Protein AF-A0A8C0LFX4-F1 (afdb_monomer)

Organism: NCBI:txid286419

Mean predicted aligned error: 6.93 Å

Sequence (85 aa):
MSFLLPKLNSKKEIDHAIKSTAEKGLIPRFGRDEDPVCLQLDDILSKTSPDLSKMAAIYLVDVDQTPVLTSVIFHLLCFSSMCSI

Radius of gyration: 12.84 Å; Cα contacts (8 Å, |Δi|>4): 79; chains: 1; bounding box: 26×26×37 Å

Secondary structure (DSSP, 8-state):
----PPEE-SHHHHHHHHHHHTTS-EEEEE--TT-HHHHHHHHHHHHHHHHHTTT-EEEEE-TTT-HHHHHHHHHHHHHHHHHT-

pLDDT: mean 76.08, std 11.36, range [35.5, 87.31]

Nearest PDB structures (foldseek):
  3gix-assembly1_A  TM=8.524E-01  e=1.028E-07  Homo sapiens
  5zwm-assembly1_E  TM=8.559E-01  e=2.229E-04  Saccharomyces cerevisiae S288C
  1xwa-assembly1_A  TM=8.546E-01  e=9.722E-03  Drosophila melanogaster
  6z7o-assembly1_A-2  TM=8.650E-01  e=1.864E-02  Drosophila melanogaster
  5dbq-assembly2_B  TM=8.471E-01  e=4.345E-02  Anticarsia gemmatalis

Foldseek 3Di:
DPQQAAEDLDPVVVVVQCVVCVQAAEAEDEDAPPDPVSVVVRSVCSVCQVVSVRRYGYYYYYCVNCVPVVVVVVVVNVVSVVVVD

Structure (mmCIF, N/CA/C/O backbone):
data_AF-A0A8C0LFX4-F1
#
_entry.id   AF-A0A8C0LFX4-F1
#
loop_
_atom_site.group_PDB
_atom_site.id
_atom_site.type_symbol
_atom_site.label_atom_id
_atom_site.label_alt_id
_atom_site.label_comp_id
_atom_site.label_asym_id
_atom_site.label_entity_id
_atom_site.label_seq_id
_atom_site.pdbx_PDB_ins_code
_atom_site.Cartn_x
_atom_site.Cartn_y
_atom_site.Cartn_z
_atom_site.occupancy
_atom_site.B_iso_or_equiv
_atom_site.auth_seq_id
_atom_site.auth_comp_id
_atom_site.auth_asym_id
_atom_site.auth_atom_id
_atom_site.pdbx_PDB_model_num
ATOM 1 N N . MET A 1 1 ? -13.886 -10.036 -8.232 1.00 35.50 1 MET A N 1
ATOM 2 C CA . MET A 1 1 ? -13.469 -8.710 -7.738 1.00 35.50 1 MET A CA 1
ATOM 3 C C . MET A 1 1 ? -11.973 -8.584 -7.927 1.00 35.50 1 MET A C 1
ATOM 5 O O . MET A 1 1 ? -11.243 -9.348 -7.313 1.00 35.50 1 MET A O 1
ATOM 9 N N . SER A 1 2 ? -11.527 -7.670 -8.782 1.00 38.28 2 SER A N 1
ATOM 10 C CA . SER A 1 2 ? -10.142 -7.202 -8.793 1.00 38.28 2 SER A CA 1
ATOM 11 C C . SER A 1 2 ? -9.921 -6.399 -7.510 1.00 38.28 2 SER A C 1
ATOM 13 O O . SER A 1 2 ? -10.470 -5.310 -7.355 1.00 38.28 2 SER A O 1
ATOM 15 N N . PHE A 1 3 ? -9.203 -6.981 -6.549 1.00 49.88 3 PHE A N 1
ATOM 16 C CA . PHE A 1 3 ? -8.760 -6.281 -5.345 1.00 49.88 3 PHE A CA 1
ATOM 17 C C . PHE A 1 3 ? -7.680 -5.284 -5.771 1.00 49.88 3 PHE A C 1
ATOM 19 O O . PHE A 1 3 ? -6.497 -5.597 -5.783 1.00 49.88 3 PHE A O 1
ATOM 26 N N . LEU A 1 4 ? -8.105 -4.103 -6.213 1.00 65.31 4 LEU A N 1
ATOM 27 C CA . LEU A 1 4 ? -7.193 -3.007 -6.503 1.00 65.31 4 LEU A CA 1
ATOM 28 C C . LEU A 1 4 ? -6.657 -2.504 -5.167 1.00 65.31 4 LEU A C 1
ATOM 30 O O . LEU A 1 4 ? -7.409 -1.971 -4.347 1.00 65.31 4 LEU A O 1
ATOM 34 N N . LEU A 1 5 ? -5.367 -2.725 -4.940 1.00 78.19 5 LEU A N 1
ATOM 35 C CA . LEU A 1 5 ? -4.666 -2.176 -3.792 1.00 78.19 5 LEU A CA 1
ATOM 36 C C . LEU A 1 5 ? -4.750 -0.637 -3.836 1.00 78.19 5 LEU A C 1
ATOM 38 O O . LEU A 1 5 ? -4.650 -0.041 -4.915 1.00 78.19 5 LEU A O 1
ATOM 42 N N . PRO A 1 6 ? -4.978 0.031 -2.692 1.00 83.56 6 PRO A N 1
ATOM 43 C CA . PRO A 1 6 ? -5.105 1.481 -2.656 1.00 83.56 6 PRO A CA 1
ATOM 44 C C . PRO A 1 6 ? -3.782 2.144 -3.061 1.00 83.56 6 PRO A C 1
ATOM 46 O O . PRO A 1 6 ? -2.732 1.900 -2.461 1.00 83.56 6 PRO A O 1
ATOM 49 N N . LYS A 1 7 ? -3.847 2.995 -4.090 1.00 83.00 7 LYS A N 1
ATOM 50 C CA . LYS A 1 7 ? -2.724 3.811 -4.564 1.00 83.00 7 LYS A CA 1
ATOM 51 C C . LYS A 1 7 ? -2.697 5.144 -3.844 1.00 83.00 7 LYS A C 1
ATOM 53 O O . LYS A 1 7 ? -3.716 5.816 -3.739 1.00 83.00 7 LYS A O 1
ATOM 58 N N . LEU A 1 8 ? -1.518 5.521 -3.376 1.00 82.88 8 LEU A N 1
ATOM 59 C CA . LEU A 1 8 ? -1.256 6.780 -2.707 1.00 82.88 8 LEU A CA 1
ATOM 60 C C . LEU A 1 8 ? -0.510 7.698 -3.671 1.00 82.88 8 LEU A C 1
ATOM 62 O O . LEU A 1 8 ? 0.699 7.564 -3.854 1.00 82.88 8 LEU A O 1
ATOM 66 N N . ASN A 1 9 ? -1.233 8.646 -4.266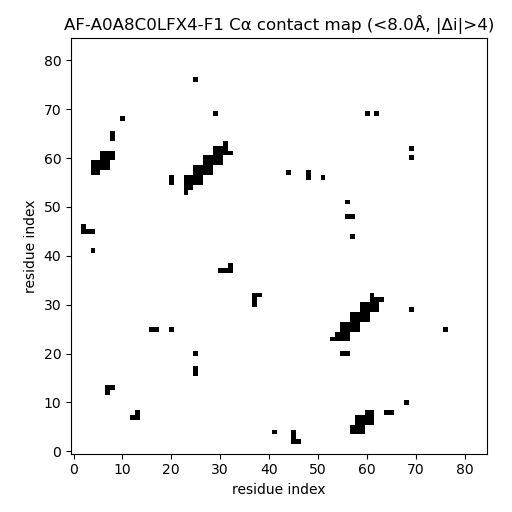 1.00 78.38 9 ASN A N 1
ATOM 67 C CA . ASN A 1 9 ? -0.661 9.585 -5.237 1.00 78.38 9 ASN A CA 1
ATOM 68 C C . ASN A 1 9 ? -0.512 10.995 -4.649 1.00 78.38 9 ASN A C 1
ATOM 70 O O . ASN A 1 9 ? 0.257 11.814 -5.148 1.00 78.38 9 ASN A O 1
ATOM 74 N N . SER A 1 10 ? -1.253 11.298 -3.579 1.00 80.25 10 SER A N 1
ATOM 75 C CA . SER A 1 10 ? -1.270 12.617 -2.946 1.00 80.25 10 SER A CA 1
ATOM 76 C C . SER A 1 10 ? -0.786 12.595 -1.500 1.00 80.25 10 SER A C 1
ATOM 78 O O . SER A 1 10 ? -1.102 11.696 -0.723 1.00 80.25 10 SER A O 1
ATOM 80 N N . LYS A 1 11 ? -0.140 13.690 -1.072 1.00 79.19 11 LYS A N 1
ATOM 81 C CA . LYS A 1 11 ? 0.276 13.904 0.328 1.00 79.19 11 LYS A CA 1
ATOM 82 C C . LYS A 1 11 ? -0.869 13.705 1.333 1.00 79.19 11 LYS A C 1
ATOM 84 O O . LYS A 1 11 ? -0.637 13.204 2.425 1.00 79.19 11 LYS A O 1
ATOM 89 N N . LYS A 1 12 ? -2.097 14.098 0.971 1.00 82.56 12 LYS A N 1
ATOM 90 C CA . LYS A 1 12 ? -3.285 13.929 1.826 1.00 82.56 12 LYS A CA 1
ATOM 91 C C . LYS A 1 12 ? -3.655 12.461 2.032 1.00 82.56 12 LYS A C 1
ATOM 93 O O . LYS A 1 12 ? -3.976 12.083 3.151 1.00 82.56 12 LYS A O 1
ATOM 98 N N . GLU A 1 13 ? -3.608 11.657 0.972 1.00 82.69 13 GLU A N 1
ATOM 99 C CA . GLU A 1 13 ? -3.894 10.220 1.058 1.00 82.69 13 GLU A CA 1
ATOM 100 C C . GLU A 1 13 ? -2.839 9.523 1.909 1.00 82.69 13 GLU A C 1
ATOM 102 O O . GLU A 1 13 ? -3.173 8.688 2.737 1.00 82.69 13 GLU A O 1
ATOM 107 N N . ILE A 1 14 ? -1.579 9.933 1.769 1.00 78.69 14 ILE A N 1
ATOM 108 C CA . ILE A 1 14 ? -0.459 9.402 2.549 1.00 78.69 14 ILE A CA 1
ATOM 109 C C . ILE A 1 14 ? -0.611 9.747 4.033 1.00 78.69 14 ILE A C 1
ATOM 111 O O . ILE A 1 14 ? -0.503 8.864 4.876 1.00 78.69 14 ILE A O 1
ATOM 115 N N . ASP A 1 15 ? -0.920 11.003 4.365 1.00 81.94 15 ASP A N 1
ATOM 116 C CA . ASP A 1 15 ? -1.173 11.424 5.751 1.00 81.94 15 ASP A CA 1
ATOM 117 C C . ASP A 1 15 ? -2.345 10.646 6.373 1.00 81.94 15 ASP A C 1
ATOM 119 O O . ASP A 1 15 ? -2.277 10.207 7.523 1.00 81.94 15 ASP A O 1
ATOM 123 N N . HIS A 1 16 ? -3.396 10.407 5.584 1.00 83.62 16 HIS A N 1
ATOM 124 C CA . HIS A 1 16 ? -4.535 9.598 6.001 1.00 83.62 16 HIS A CA 1
ATOM 125 C C . HIS A 1 16 ? -4.160 8.122 6.191 1.00 83.62 16 HIS A C 1
ATOM 127 O O . HIS A 1 16 ? -4.523 7.531 7.204 1.00 83.62 16 HIS A O 1
ATOM 133 N N . ALA A 1 17 ? -3.407 7.533 5.261 1.00 82.75 17 ALA A N 1
ATOM 134 C CA . ALA A 1 17 ? -2.961 6.145 5.327 1.00 82.75 17 ALA A CA 1
ATOM 135 C C . ALA A 1 17 ? -2.041 5.908 6.528 1.00 82.75 17 ALA A C 1
ATOM 137 O O . ALA A 1 17 ? -2.216 4.928 7.249 1.00 82.75 17 ALA A O 1
ATOM 138 N N . ILE A 1 18 ? -1.116 6.832 6.799 1.00 81.50 18 ILE A N 1
ATOM 139 C CA . ILE A 1 18 ? -0.242 6.788 7.976 1.00 81.50 18 ILE A CA 1
ATOM 140 C C . ILE A 1 18 ? -1.081 6.832 9.254 1.00 81.50 18 ILE A C 1
ATOM 142 O O . ILE A 1 18 ? -0.910 5.978 10.118 1.00 81.50 18 ILE A O 1
ATOM 146 N N . LYS A 1 19 ? -2.024 7.776 9.365 1.00 83.00 19 LYS A N 1
ATOM 147 C CA . LYS A 1 19 ? -2.912 7.872 10.536 1.00 83.00 19 LYS A CA 1
ATOM 148 C C . LYS A 1 19 ? -3.780 6.631 10.713 1.00 83.00 19 LYS A C 1
ATOM 150 O O . LYS A 1 19 ? -3.906 6.135 11.823 1.00 83.00 19 LYS A O 1
ATOM 155 N N . SER A 1 20 ? -4.347 6.114 9.626 1.00 82.38 20 SER A N 1
ATOM 156 C CA . SER A 1 20 ? -5.213 4.934 9.660 1.00 82.38 20 SER A CA 1
ATOM 157 C C . SER A 1 20 ? -4.450 3.643 9.960 1.00 82.38 20 SER A C 1
ATOM 159 O O . SER A 1 20 ? -5.060 2.671 10.402 1.00 82.38 20 SER A O 1
ATOM 161 N N . THR A 1 21 ? -3.144 3.613 9.693 1.00 77.62 21 THR A N 1
ATOM 162 C CA . THR A 1 21 ? -2.310 2.409 9.826 1.00 77.62 21 THR A CA 1
ATOM 163 C C . THR A 1 21 ? -1.286 2.534 10.957 1.00 77.62 21 THR A C 1
ATOM 165 O O . THR A 1 21 ? -0.452 1.650 11.132 1.00 77.62 21 THR A O 1
ATOM 168 N N . ALA A 1 22 ? -1.369 3.589 11.774 1.00 74.88 22 ALA A N 1
ATOM 169 C CA . ALA A 1 22 ? -0.465 3.832 12.900 1.00 74.88 22 ALA A CA 1
ATOM 170 C C . ALA A 1 22 ? -0.427 2.661 13.902 1.00 74.88 22 ALA A C 1
ATOM 172 O O . ALA A 1 22 ? 0.584 2.422 14.550 1.00 74.88 22 ALA A O 1
ATOM 173 N N . GLU A 1 23 ? -1.520 1.908 13.986 1.00 73.56 23 GLU A N 1
ATOM 174 C CA . GLU A 1 23 ? -1.730 0.804 14.924 1.00 73.56 23 GLU A CA 1
ATOM 175 C C . GLU A 1 23 ? -1.677 -0.585 14.266 1.00 73.56 23 GLU A C 1
ATOM 177 O O . GLU A 1 23 ? -1.641 -1.596 14.963 1.00 73.56 23 GLU A O 1
ATOM 182 N N . LYS A 1 24 ? -1.641 -0.658 12.929 1.00 75.25 24 LYS A N 1
ATOM 183 C CA . LYS A 1 24 ? -1.730 -1.913 12.163 1.00 75.25 24 LYS A CA 1
ATOM 184 C C . LYS A 1 24 ? -0.697 -1.995 11.043 1.00 75.25 24 LYS A C 1
ATOM 186 O O . LYS A 1 24 ? -1.068 -2.438 9.978 1.00 75.25 24 LYS A O 1
ATOM 191 N N . GLY A 1 25 ? 0.535 -1.516 11.229 1.00 80.38 25 GLY A N 1
ATOM 192 C CA . GLY A 1 25 ? 1.661 -1.712 10.295 1.00 80.38 25 GLY A CA 1
ATOM 193 C C . GLY A 1 25 ? 1.439 -1.270 8.832 1.00 80.38 25 GLY A C 1
ATOM 194 O O . GLY A 1 25 ? 0.736 -1.905 8.051 1.00 80.38 25 GLY A O 1
ATOM 195 N N . LEU A 1 26 ? 2.092 -0.197 8.390 1.00 83.81 26 LEU A N 1
ATOM 196 C CA . LEU A 1 26 ? 2.010 0.244 6.992 1.00 83.81 26 LEU A CA 1
ATOM 197 C C . LEU A 1 26 ? 3.034 -0.503 6.120 1.00 83.81 26 LEU A C 1
ATOM 199 O O . LEU A 1 26 ? 4.229 -0.425 6.391 1.00 83.81 26 LEU A O 1
ATOM 203 N N . ILE A 1 27 ? 2.592 -1.16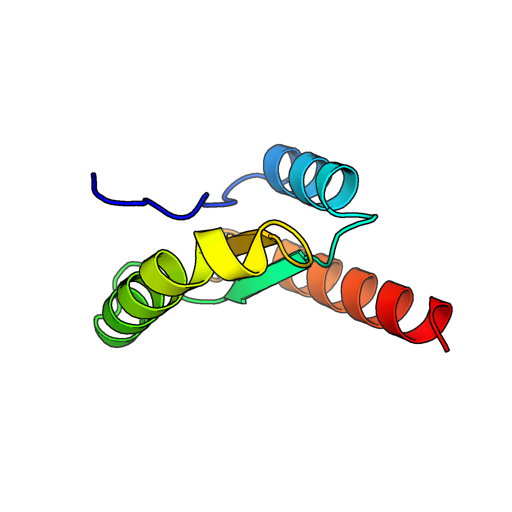3 5.043 1.00 83.75 27 ILE A N 1
ATOM 204 C CA . ILE A 1 27 ? 3.485 -1.748 4.027 1.00 83.75 27 ILE A CA 1
ATOM 205 C C . ILE A 1 27 ? 3.355 -0.944 2.724 1.00 83.75 27 ILE A C 1
ATOM 207 O O . ILE A 1 27 ? 2.471 -1.225 1.910 1.00 83.75 27 ILE A O 1
ATOM 211 N N . PRO A 1 28 ? 4.208 0.072 2.506 1.00 83.50 28 PRO A N 1
ATOM 212 C CA . PRO A 1 28 ? 4.257 0.782 1.241 1.00 83.50 28 PRO A CA 1
ATOM 213 C C . PRO A 1 28 ? 5.049 -0.030 0.216 1.00 83.50 28 PRO A C 1
ATOM 215 O O . PRO A 1 28 ? 6.205 -0.403 0.423 1.00 83.50 28 PRO A O 1
ATOM 218 N N . ARG A 1 29 ? 4.427 -0.271 -0.928 1.00 85.12 29 ARG A N 1
ATOM 219 C CA . ARG A 1 29 ? 5.056 -0.854 -2.100 1.00 85.12 29 ARG A CA 1
ATOM 220 C C . ARG A 1 29 ? 5.484 0.286 -3.011 1.00 85.12 29 ARG A C 1
ATOM 222 O O . ARG A 1 29 ? 4.640 0.949 -3.604 1.00 85.12 29 ARG A O 1
ATOM 229 N N . PHE A 1 30 ? 6.788 0.472 -3.159 1.00 81.25 30 PHE A N 1
ATOM 230 C CA . PHE A 1 30 ? 7.355 1.445 -4.088 1.00 81.25 30 PHE A CA 1
ATOM 231 C C . PHE A 1 30 ? 7.528 0.822 -5.471 1.00 81.25 30 PHE A C 1
ATOM 233 O O . PHE A 1 30 ? 8.159 -0.229 -5.607 1.00 81.25 30 PHE A O 1
ATOM 240 N N . GLY A 1 31 ? 6.995 1.461 -6.506 1.00 78.88 31 GLY A N 1
ATOM 241 C CA . GLY A 1 31 ? 7.318 1.096 -7.882 1.00 78.88 31 GLY A CA 1
ATOM 242 C C . GLY A 1 31 ? 6.437 1.794 -8.905 1.00 78.88 31 GLY A C 1
ATOM 243 O O . GLY A 1 31 ? 5.472 2.454 -8.542 1.00 78.88 31 GLY A O 1
ATOM 244 N N . ARG A 1 32 ? 6.792 1.636 -10.180 1.00 80.94 32 ARG A N 1
ATOM 245 C CA . ARG A 1 32 ? 6.071 2.241 -11.305 1.00 80.94 32 ARG A CA 1
ATOM 246 C C . ARG A 1 32 ? 4.941 1.333 -11.759 1.00 80.94 32 ARG A C 1
ATOM 248 O O . ARG A 1 32 ? 5.114 0.117 -11.811 1.00 80.94 32 ARG A O 1
ATOM 255 N N . ASP A 1 33 ? 3.811 1.923 -12.116 1.00 72.38 33 ASP A N 1
ATOM 256 C CA . ASP A 1 33 ? 2.654 1.180 -12.628 1.00 72.38 33 ASP A CA 1
ATOM 257 C C . ASP A 1 33 ? 2.858 0.612 -14.040 1.00 72.38 33 ASP A C 1
ATOM 259 O O . ASP A 1 33 ? 2.213 -0.362 -14.418 1.00 72.38 33 ASP A O 1
ATOM 263 N N . GLU A 1 34 ? 3.765 1.205 -14.815 1.00 74.50 34 GLU A N 1
ATOM 264 C CA . GLU A 1 34 ? 4.034 0.812 -16.204 1.00 74.50 34 GLU A CA 1
ATOM 265 C C . GLU A 1 34 ? 4.894 -0.452 -16.325 1.00 74.50 34 GLU A C 1
ATOM 267 O O . GLU A 1 34 ? 5.043 -1.009 -17.412 1.00 74.50 34 GLU A O 1
ATOM 272 N N . ASP A 1 35 ? 5.478 -0.913 -15.220 1.00 81.25 35 ASP A N 1
ATOM 273 C CA . ASP A 1 35 ? 6.414 -2.023 -15.243 1.00 81.25 35 ASP A CA 1
ATOM 274 C C . ASP A 1 35 ? 5.696 -3.373 -15.012 1.00 81.25 35 ASP A C 1
ATOM 276 O O . ASP A 1 35 ? 4.934 -3.540 -14.052 1.00 81.25 35 ASP A O 1
ATOM 280 N N . PRO A 1 36 ? 5.923 -4.376 -15.878 1.00 81.50 36 PRO A N 1
ATOM 281 C CA . PRO A 1 36 ? 5.201 -5.643 -15.816 1.00 81.50 36 PRO A CA 1
ATOM 282 C C . PRO A 1 36 ? 5.518 -6.451 -14.552 1.00 81.50 36 PRO A C 1
ATOM 284 O O . PRO A 1 36 ? 4.649 -7.167 -14.054 1.00 81.50 36 PRO A O 1
ATOM 287 N N . VAL A 1 37 ? 6.722 -6.314 -13.985 1.00 84.75 37 VAL A N 1
ATOM 288 C CA . VAL A 1 37 ? 7.098 -6.984 -12.728 1.00 84.75 37 VAL A CA 1
ATOM 289 C C . VAL A 1 37 ? 6.301 -6.390 -11.570 1.00 84.75 37 VAL A C 1
ATOM 291 O O . VAL A 1 37 ? 5.861 -7.098 -10.664 1.00 84.75 37 VAL A O 1
ATOM 294 N N . CYS A 1 38 ? 6.063 -5.081 -11.625 1.00 81.69 38 CYS A N 1
ATOM 295 C CA . CYS A 1 38 ? 5.282 -4.361 -10.634 1.00 81.69 38 CYS A CA 1
ATOM 296 C C . CYS A 1 38 ? 3.825 -4.834 -10.585 1.00 81.69 38 CYS A C 1
ATOM 298 O O . CYS A 1 38 ? 3.298 -5.060 -9.495 1.00 81.69 38 CYS A O 1
ATOM 300 N N . LEU A 1 39 ? 3.219 -5.064 -11.751 1.00 82.00 39 LEU A N 1
ATOM 301 C CA . LEU A 1 39 ? 1.865 -5.608 -11.877 1.00 82.00 39 LEU A CA 1
ATOM 302 C C . LEU A 1 39 ? 1.762 -7.054 -11.3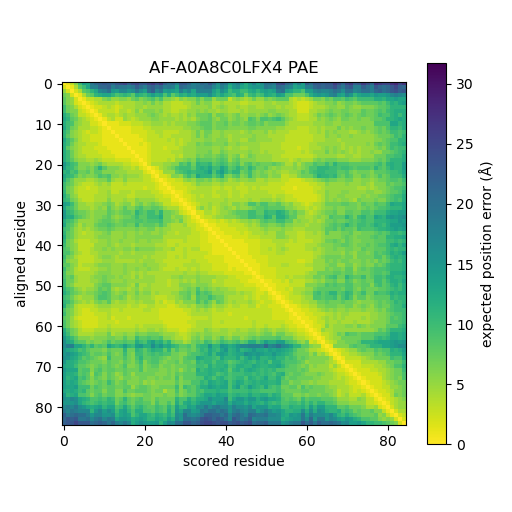74 1.00 82.00 39 LEU A C 1
ATOM 304 O O . LEU A 1 39 ? 0.788 -7.414 -10.717 1.00 82.00 39 LEU A O 1
ATOM 308 N N . GLN A 1 40 ? 2.773 -7.889 -11.634 1.00 86.75 40 GLN A N 1
ATOM 309 C CA . GLN A 1 40 ? 2.792 -9.259 -11.109 1.00 86.75 40 GLN A CA 1
ATOM 310 C C . GLN A 1 40 ? 2.875 -9.291 -9.578 1.00 86.75 40 GLN A C 1
ATOM 312 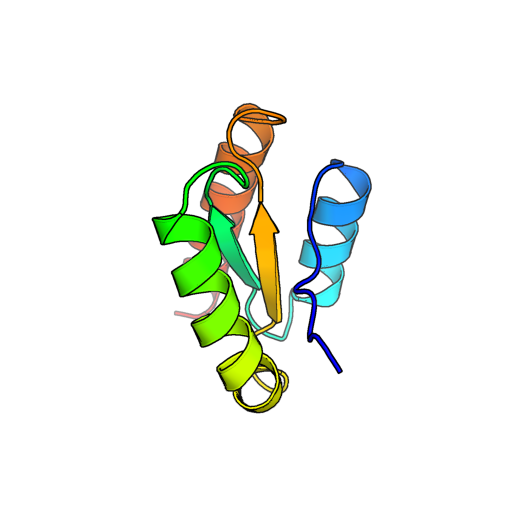O O . GLN A 1 40 ? 2.217 -10.112 -8.939 1.00 86.75 40 GLN A O 1
ATOM 317 N N . LEU A 1 41 ? 3.666 -8.395 -8.983 1.00 84.81 41 LEU A N 1
ATOM 318 C CA . LEU A 1 41 ? 3.750 -8.260 -7.528 1.00 84.81 41 LEU A CA 1
ATOM 319 C C . LEU A 1 41 ? 2.437 -7.758 -6.925 1.00 84.81 41 LEU A C 1
ATOM 321 O O . LEU A 1 41 ? 2.028 -8.264 -5.882 1.00 84.81 41 LEU A O 1
ATOM 325 N N . ASP A 1 42 ? 1.773 -6.807 -7.582 1.00 83.94 42 ASP A N 1
ATOM 326 C CA . ASP A 1 42 ? 0.461 -6.310 -7.162 1.00 83.94 42 ASP A CA 1
ATOM 327 C C . ASP A 1 42 ? -0.573 -7.440 -7.079 1.00 83.94 42 ASP A C 1
ATOM 329 O O . ASP A 1 42 ? -1.267 -7.579 -6.074 1.00 83.94 42 ASP A O 1
ATOM 333 N N . ASP A 1 43 ? -0.593 -8.333 -8.072 1.00 84.81 43 ASP A N 1
ATOM 334 C CA . ASP A 1 43 ? -1.494 -9.488 -8.084 1.00 84.81 43 ASP A CA 1
ATOM 335 C C . ASP A 1 43 ? -1.242 -10.433 -6.891 1.00 84.81 43 ASP A C 1
ATOM 337 O O . ASP A 1 43 ? -2.183 -10.876 -6.227 1.00 84.81 43 ASP A O 1
ATOM 341 N N . ILE A 1 44 ? 0.025 -10.687 -6.546 1.00 87.31 44 ILE A N 1
ATOM 342 C CA . ILE A 1 44 ? 0.404 -11.517 -5.387 1.00 87.31 44 ILE A CA 1
ATOM 343 C C . ILE A 1 44 ? 0.012 -10.837 -4.066 1.00 87.31 44 ILE A C 1
ATOM 345 O O . ILE A 1 44 ? -0.523 -11.483 -3.155 1.00 87.31 44 ILE A O 1
ATOM 349 N N . LEU A 1 45 ? 0.255 -9.531 -3.956 1.00 85.31 45 LEU A N 1
ATOM 350 C CA . LEU A 1 45 ? -0.091 -8.746 -2.772 1.00 85.31 45 LEU A CA 1
ATOM 351 C C . LEU A 1 45 ? -1.608 -8.627 -2.604 1.00 85.31 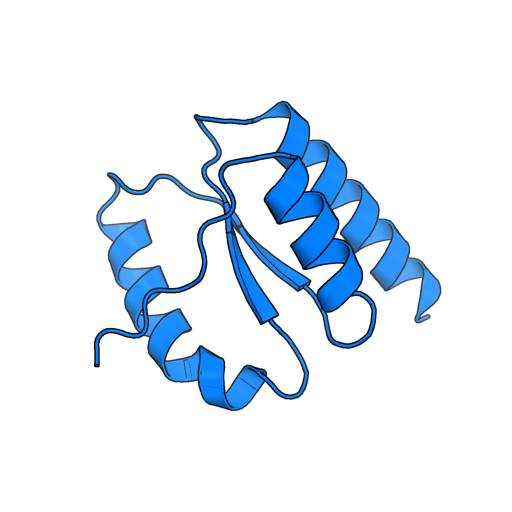45 LEU A C 1
ATOM 353 O O . LEU A 1 45 ? -2.101 -8.714 -1.483 1.00 85.31 45 LEU A O 1
ATOM 357 N N . SER A 1 46 ? -2.367 -8.513 -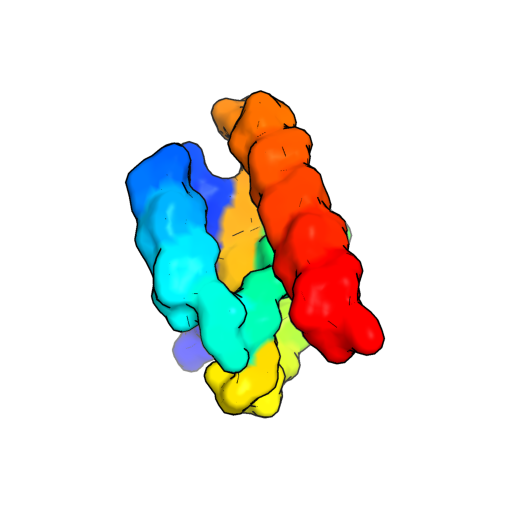3.693 1.00 84.75 46 SER A N 1
ATOM 358 C CA . SER A 1 46 ? -3.832 -8.451 -3.652 1.00 84.75 46 SER A CA 1
ATOM 359 C C . SER A 1 46 ? -4.441 -9.726 -3.053 1.00 84.75 46 SER A C 1
ATOM 361 O O . SER A 1 46 ? -5.402 -9.659 -2.286 1.00 84.75 46 SER A O 1
ATOM 363 N N . LYS A 1 47 ? -3.829 -10.888 -3.327 1.00 86.94 47 LYS A N 1
ATOM 364 C CA . LYS A 1 47 ? -4.248 -12.194 -2.795 1.00 86.94 47 LYS A CA 1
ATOM 365 C C . LYS A 1 47 ? -3.960 -12.347 -1.304 1.00 86.94 47 LYS A C 1
ATOM 367 O O . LYS A 1 47 ? -4.725 -13.004 -0.609 1.00 86.94 47 LYS A O 1
ATOM 372 N N . THR A 1 48 ? -2.873 -11.752 -0.817 1.00 85.12 48 THR A N 1
ATOM 373 C CA . THR A 1 48 ? -2.442 -11.835 0.594 1.00 85.12 48 THR A CA 1
ATOM 374 C C . THR A 1 48 ? -2.929 -10.664 1.452 1.00 85.12 48 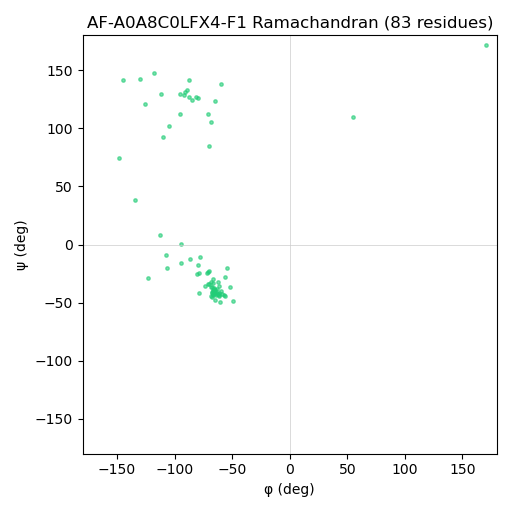THR A C 1
ATOM 376 O O . THR A 1 48 ? -2.961 -10.767 2.677 1.00 85.12 48 THR A O 1
ATOM 379 N N . SER A 1 49 ? -3.383 -9.575 0.828 1.00 84.31 49 SER A N 1
ATOM 380 C CA . SER A 1 49 ? -3.975 -8.402 1.477 1.00 84.31 49 SER A CA 1
ATOM 381 C C . SER A 1 49 ? -5.076 -8.724 2.505 1.00 84.31 49 SER A C 1
ATOM 383 O O . SER A 1 49 ? -4.982 -8.207 3.621 1.00 84.31 49 SER A O 1
ATOM 385 N N . PRO A 1 50 ? -6.087 -9.575 2.222 1.00 84.12 50 PRO A N 1
ATOM 386 C CA . PRO A 1 50 ? -7.133 -9.874 3.204 1.00 84.12 50 PRO A CA 1
ATOM 387 C C . PRO A 1 50 ? -6.615 -10.636 4.433 1.00 84.12 50 PRO A C 1
ATOM 389 O O . PRO A 1 50 ? -7.099 -10.395 5.540 1.00 84.12 50 PRO A O 1
ATOM 392 N N . ASP A 1 51 ? -5.616 -11.506 4.264 1.00 86.25 51 ASP A N 1
ATOM 393 C CA . ASP A 1 51 ? -4.961 -12.222 5.367 1.00 86.25 51 ASP A CA 1
ATOM 394 C C . ASP A 1 51 ? -4.169 -11.260 6.260 1.00 86.25 51 ASP A C 1
ATOM 396 O O . ASP A 1 51 ? -4.237 -11.325 7.491 1.00 86.25 51 ASP A O 1
ATOM 400 N N . LEU A 1 52 ? -3.468 -10.311 5.637 1.00 83.94 52 LEU A N 1
ATOM 401 C CA . LEU A 1 52 ? -2.653 -9.325 6.338 1.00 83.94 52 LEU A CA 1
ATOM 402 C C . LEU A 1 52 ? -3.465 -8.168 6.924 1.00 83.94 52 LEU A C 1
ATOM 404 O O . LEU A 1 52 ? -2.984 -7.543 7.860 1.00 83.94 52 LEU A O 1
ATOM 408 N N . SER A 1 53 ? -4.707 -7.933 6.491 1.00 82.50 53 SER A N 1
ATOM 409 C CA . SER A 1 53 ? -5.536 -6.782 6.897 1.00 82.50 53 SER A CA 1
ATOM 410 C C . SER A 1 53 ? -5.718 -6.603 8.415 1.00 82.50 53 SER A C 1
ATOM 412 O O . SER A 1 53 ? -6.080 -5.511 8.863 1.00 82.50 53 SER A O 1
ATOM 414 N N . LYS A 1 54 ? -5.506 -7.651 9.221 1.00 82.81 54 LYS A N 1
ATOM 415 C CA . LYS A 1 54 ? -5.558 -7.577 10.693 1.00 82.81 54 LYS A CA 1
ATOM 416 C C . LYS A 1 54 ? -4.294 -6.979 11.319 1.00 82.81 54 LYS A C 1
ATOM 418 O O . LYS A 1 54 ? -4.373 -6.470 12.432 1.00 82.81 54 LYS A O 1
ATOM 423 N N . MET A 1 55 ? -3.161 -7.059 10.625 1.00 82.38 55 MET A N 1
ATOM 424 C CA . MET A 1 55 ? -1.827 -6.733 11.139 1.00 82.38 55 MET A CA 1
ATOM 425 C C . MET A 1 55 ? -1.101 -5.668 10.312 1.00 82.38 55 MET A C 1
ATOM 427 O O . MET A 1 55 ? -0.268 -4.959 10.867 1.00 82.38 55 MET A O 1
ATOM 431 N N . ALA A 1 56 ? -1.393 -5.593 9.014 1.00 84.12 56 ALA A N 1
ATOM 432 C CA . ALA A 1 56 ? -0.744 -4.735 8.040 1.00 84.12 56 ALA A CA 1
ATOM 433 C C . ALA A 1 56 ? -1.735 -4.236 6.976 1.00 84.12 56 ALA A C 1
ATOM 435 O O . ALA A 1 56 ? -2.577 -4.999 6.498 1.00 84.12 56 ALA A O 1
ATOM 436 N N . ALA A 1 57 ? -1.600 -2.982 6.545 1.00 85.12 57 ALA A N 1
ATOM 437 C CA . ALA A 1 57 ? -2.270 -2.480 5.345 1.00 85.12 57 ALA A CA 1
ATOM 438 C C . ALA A 1 57 ? -1.245 -2.193 4.242 1.00 85.12 57 ALA A C 1
ATOM 440 O O . ALA A 1 57 ? -0.234 -1.521 4.466 1.00 85.12 57 ALA A O 1
ATOM 441 N N . ILE A 1 58 ? -1.516 -2.721 3.048 1.00 87.19 58 ILE A N 1
ATOM 442 C CA . ILE A 1 58 ? -0.645 -2.598 1.879 1.00 87.19 58 ILE A CA 1
ATOM 443 C C . ILE A 1 58 ? -1.118 -1.412 1.042 1.00 87.19 58 ILE A C 1
ATOM 445 O O . ILE A 1 58 ? -2.299 -1.327 0.703 1.00 87.19 58 ILE A O 1
ATOM 449 N N . TYR A 1 59 ? -0.189 -0.529 0.684 1.00 86.94 59 TYR A N 1
ATOM 450 C CA . TYR A 1 59 ? -0.453 0.621 -0.175 1.00 86.94 59 TYR A CA 1
ATOM 451 C C . TYR A 1 59 ? 0.565 0.700 -1.300 1.00 86.94 59 TYR A C 1
ATOM 453 O O . TYR A 1 59 ? 1.753 0.454 -1.099 1.00 86.94 59 TYR A O 1
ATOM 461 N N . LEU A 1 60 ? 0.105 1.089 -2.477 1.00 85.50 60 LEU A N 1
ATOM 462 C CA . LEU A 1 60 ? 0.951 1.309 -3.641 1.00 85.50 60 LEU A CA 1
ATOM 463 C C . LEU A 1 60 ? 1.409 2.767 -3.671 1.00 85.50 60 LEU A C 1
ATOM 465 O O . LEU A 1 60 ? 0.588 3.674 -3.544 1.00 85.50 60 LEU A O 1
ATOM 469 N N . VAL A 1 61 ? 2.707 2.995 -3.850 1.00 83.38 61 VAL A N 1
ATOM 470 C CA . VAL A 1 61 ? 3.306 4.329 -3.946 1.00 83.38 61 VAL A CA 1
ATOM 471 C C . VAL A 1 61 ? 4.117 4.413 -5.232 1.00 83.38 61 VAL A C 1
ATOM 473 O O . VAL A 1 61 ? 5.072 3.654 -5.427 1.00 83.38 61 VAL A O 1
ATOM 476 N N . ASP A 1 62 ? 3.750 5.363 -6.088 1.00 81.75 62 ASP A N 1
ATOM 477 C CA . ASP A 1 62 ? 4.501 5.651 -7.303 1.00 81.75 62 ASP A CA 1
ATOM 478 C C . ASP A 1 62 ? 5.709 6.551 -6.999 1.00 81.75 62 ASP A C 1
ATOM 480 O O . ASP A 1 62 ? 5.605 7.606 -6.362 1.00 81.75 62 ASP A O 1
ATOM 484 N N . VAL A 1 63 ? 6.884 6.101 -7.439 1.00 76.69 63 VAL A N 1
ATOM 485 C CA . VAL A 1 63 ? 8.171 6.752 -7.144 1.00 76.69 63 VAL A CA 1
ATOM 486 C C . VAL A 1 63 ? 8.425 7.950 -8.063 1.00 76.69 63 VAL A C 1
ATOM 488 O O . VAL A 1 63 ? 9.170 8.857 -7.694 1.00 76.69 63 VAL A O 1
ATOM 491 N N . ASP A 1 64 ? 7.817 7.956 -9.249 1.00 75.75 64 ASP A N 1
ATOM 492 C CA . ASP A 1 64 ? 8.011 8.985 -10.271 1.00 75.75 64 ASP A CA 1
ATOM 493 C C . ASP A 1 64 ? 7.208 10.245 -9.931 1.00 75.75 64 ASP A C 1
ATOM 495 O O . ASP A 1 64 ? 7.722 11.362 -9.969 1.00 75.75 64 ASP A O 1
ATOM 499 N N . GLN A 1 65 ? 5.971 10.052 -9.470 1.00 68.06 65 GLN A N 1
ATOM 500 C CA . GLN A 1 65 ? 5.081 11.144 -9.088 1.00 68.06 65 GLN A CA 1
ATOM 501 C C . GLN A 1 65 ? 5.583 11.921 -7.863 1.00 68.06 65 GLN A C 1
ATOM 503 O O . GLN A 1 65 ? 5.431 13.143 -7.806 1.00 68.06 65 GLN A O 1
ATOM 508 N N . THR A 1 66 ? 6.163 11.249 -6.856 1.00 63.00 66 THR A N 1
ATOM 509 C CA . THR A 1 66 ? 6.534 11.916 -5.593 1.00 63.00 66 THR A CA 1
ATOM 510 C C . THR A 1 66 ? 7.786 11.336 -4.897 1.00 63.00 66 THR A C 1
ATOM 512 O O . THR A 1 66 ? 7.703 10.726 -3.823 1.00 63.00 66 THR A O 1
ATOM 515 N N . PRO A 1 67 ? 9.004 11.612 -5.408 1.00 67.81 67 PRO A N 1
ATOM 516 C CA . PRO A 1 67 ? 10.247 11.124 -4.795 1.00 67.81 67 PRO A CA 1
ATOM 517 C C . PRO A 1 67 ? 10.461 11.655 -3.366 1.00 67.81 67 PRO A C 1
ATOM 519 O O . PRO A 1 67 ? 10.967 10.947 -2.498 1.00 67.81 67 PRO A O 1
ATOM 522 N N . VAL A 1 68 ? 10.004 12.879 -3.079 1.00 69.44 68 VAL A N 1
ATOM 523 C CA . VAL A 1 68 ? 10.144 13.513 -1.753 1.00 69.44 68 VAL A CA 1
ATOM 524 C C . VAL A 1 68 ? 9.283 12.821 -0.688 1.00 69.44 68 VAL A C 1
ATOM 526 O O . VAL A 1 68 ? 9.664 12.768 0.479 1.00 69.44 68 VAL A O 1
ATOM 529 N N . LEU A 1 69 ? 8.120 12.284 -1.076 1.00 67.38 69 LEU A N 1
ATOM 530 C CA . LEU A 1 69 ? 7.196 11.604 -0.160 1.00 67.38 69 LEU A CA 1
ATOM 531 C C . LEU A 1 69 ? 7.723 10.234 0.249 1.00 67.38 69 LEU A C 1
ATOM 533 O O . LEU A 1 69 ? 7.599 9.857 1.413 1.00 67.38 69 LEU A O 1
ATOM 537 N N . THR A 1 70 ? 8.383 9.543 -0.677 1.00 69.44 70 THR A N 1
ATOM 538 C CA . THR A 1 70 ? 9.033 8.253 -0.426 1.00 69.44 70 THR A CA 1
ATOM 539 C C . THR A 1 70 ? 10.050 8.350 0.715 1.00 69.44 70 THR A C 1
ATOM 541 O O . THR A 1 70 ? 10.023 7.534 1.639 1.00 69.44 70 THR A O 1
ATOM 544 N N . SER A 1 71 ? 10.882 9.398 0.730 1.00 69.25 71 SER A N 1
ATOM 545 C CA . SER A 1 71 ? 11.847 9.624 1.816 1.00 69.25 71 SER A CA 1
ATOM 546 C C . SER A 1 71 ? 11.184 9.871 3.176 1.00 69.25 71 SER A C 1
ATOM 548 O O . SER A 1 71 ? 11.670 9.373 4.191 1.00 69.25 71 SER A O 1
ATOM 550 N N . VAL A 1 72 ? 10.066 10.605 3.216 1.00 72.62 72 VAL A N 1
ATOM 551 C CA . VAL A 1 72 ? 9.346 10.887 4.471 1.00 72.62 72 VAL A CA 1
ATOM 552 C C . VAL A 1 72 ? 8.703 9.618 5.031 1.00 72.62 72 VAL A C 1
ATOM 554 O O . VAL A 1 72 ? 8.828 9.355 6.225 1.00 72.62 72 VAL A O 1
ATOM 557 N N . ILE A 1 73 ? 8.066 8.809 4.178 1.00 75.06 73 ILE A N 1
ATOM 558 C CA . ILE A 1 73 ? 7.438 7.539 4.577 1.00 75.06 73 ILE A CA 1
ATOM 559 C C . ILE A 1 73 ? 8.485 6.574 5.147 1.00 75.06 73 ILE A C 1
ATOM 561 O O . ILE A 1 73 ? 8.258 5.977 6.199 1.00 75.06 73 ILE A O 1
ATOM 565 N N . PHE A 1 74 ? 9.644 6.453 4.494 1.00 72.19 74 PHE A N 1
ATOM 566 C CA . PHE A 1 74 ? 10.720 5.568 4.944 1.00 72.19 74 PHE A CA 1
ATOM 567 C C . PHE A 1 74 ? 11.258 5.968 6.324 1.00 72.19 74 PHE A C 1
ATOM 569 O O . PHE A 1 74 ? 11.446 5.120 7.195 1.00 72.19 74 PHE A O 1
ATOM 576 N N . HIS A 1 75 ? 11.451 7.270 6.551 1.00 71.44 75 HIS A N 1
ATOM 577 C CA . HIS A 1 75 ? 11.902 7.775 7.845 1.00 71.44 75 HIS A CA 1
ATOM 578 C C . HIS A 1 75 ? 10.862 7.535 8.950 1.00 71.44 75 HIS A C 1
ATOM 580 O O . HIS A 1 75 ? 11.222 7.126 10.053 1.00 71.44 75 HIS A O 1
ATOM 586 N N . LEU A 1 76 ? 9.571 7.716 8.645 1.00 68.94 76 LEU A N 1
ATOM 587 C CA . LEU A 1 76 ? 8.486 7.487 9.601 1.00 68.94 76 LEU A CA 1
ATOM 588 C C . LEU A 1 76 ? 8.336 6.003 9.972 1.00 68.94 76 LEU A 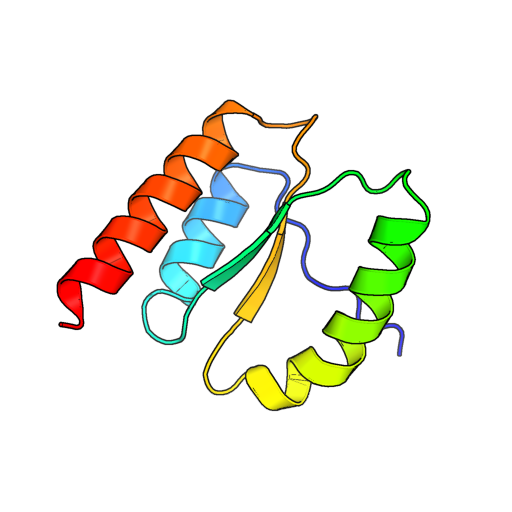C 1
ATOM 590 O O . LEU A 1 76 ? 8.143 5.678 11.143 1.00 68.94 76 LEU A O 1
ATOM 594 N N . LEU A 1 77 ? 8.467 5.103 8.993 1.00 70.38 77 LEU A N 1
ATOM 595 C CA . LEU A 1 77 ? 8.462 3.654 9.220 1.00 70.38 77 LEU A CA 1
ATOM 596 C C . LEU A 1 77 ? 9.651 3.201 10.064 1.00 70.38 77 LEU A C 1
ATOM 598 O O . LEU A 1 77 ? 9.477 2.423 11.000 1.00 70.38 77 LEU A O 1
ATOM 602 N N . CYS A 1 78 ? 10.841 3.728 9.772 1.00 65.06 78 CYS A N 1
ATOM 603 C CA . CYS A 1 78 ? 12.040 3.462 10.561 1.00 65.06 78 CYS A CA 1
ATOM 604 C C . CYS A 1 78 ? 11.846 3.893 12.026 1.00 65.06 78 CYS A C 1
ATOM 606 O O . CYS A 1 78 ? 12.150 3.136 12.947 1.00 65.06 78 CYS A O 1
ATOM 608 N N . PHE A 1 79 ? 11.239 5.065 12.246 1.00 64.06 79 PHE A N 1
ATOM 609 C CA . PHE A 1 79 ? 10.943 5.566 13.587 1.00 64.06 79 PHE A CA 1
ATOM 610 C C . PHE A 1 79 ? 9.908 4.704 14.324 1.00 64.06 79 PHE A C 1
ATOM 612 O O . PHE A 1 79 ? 10.078 4.393 15.501 1.00 64.06 79 PHE A O 1
ATOM 619 N N . SER A 1 80 ? 8.852 4.269 13.632 1.00 60.00 80 SER A N 1
ATOM 620 C CA . SER A 1 80 ? 7.813 3.415 14.217 1.00 60.00 80 SER A CA 1
ATOM 621 C C . SER A 1 80 ? 8.357 2.031 14.606 1.00 60.00 80 SER A C 1
ATOM 623 O O . SER A 1 80 ? 8.027 1.522 15.677 1.00 60.00 80 SER A O 1
ATOM 625 N N . SER A 1 81 ? 9.273 1.467 13.807 1.00 57.16 81 SER A N 1
ATOM 626 C CA . SER A 1 81 ? 9.952 0.206 14.135 1.00 57.16 81 SER A CA 1
ATOM 627 C C . SER A 1 81 ? 10.936 0.338 15.303 1.00 57.16 81 SER A C 1
ATOM 629 O O . SER A 1 81 ? 11.068 -0.612 16.070 1.00 57.16 81 SER A O 1
ATOM 631 N N . MET A 1 82 ? 11.609 1.486 15.465 1.00 56.88 82 MET A N 1
ATOM 632 C CA . MET A 1 82 ? 12.473 1.751 16.628 1.00 56.88 82 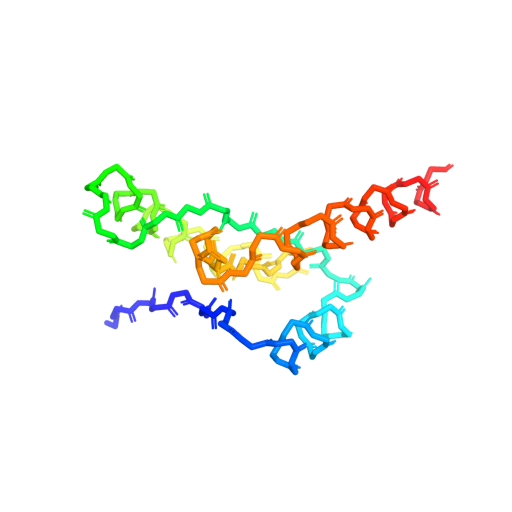MET A CA 1
ATOM 633 C C . MET A 1 82 ? 11.684 1.977 17.922 1.00 56.88 82 MET A C 1
ATOM 635 O O . MET A 1 82 ? 12.233 1.765 18.992 1.00 56.88 82 MET A O 1
ATOM 639 N N . CYS A 1 83 ? 10.422 2.405 17.844 1.00 49.19 83 CYS A N 1
ATOM 640 C CA . CYS A 1 83 ? 9.608 2.693 19.028 1.00 49.19 83 CYS A CA 1
ATOM 641 C C . CYS A 1 83 ? 8.869 1.458 19.588 1.00 49.19 83 CYS A C 1
ATOM 643 O O . CYS A 1 83 ? 8.321 1.532 20.684 1.00 49.19 83 CYS A O 1
ATOM 645 N N . SER A 1 84 ? 8.827 0.347 18.838 1.00 51.62 84 SER A N 1
ATOM 646 C CA . SER A 1 84 ? 8.253 -0.942 19.281 1.00 51.62 84 SER A CA 1
ATOM 647 C C . SER A 1 84 ? 9.279 -1.921 19.879 1.00 51.62 84 SER A C 1
ATOM 649 O O . SER A 1 84 ? 8.893 -3.028 20.253 1.00 51.62 84 SER A O 1
ATOM 651 N N . ILE A 1 85 ? 10.561 -1.545 19.958 1.00 44.69 85 ILE A N 1
ATOM 652 C CA . ILE A 1 85 ? 11.654 -2.306 20.597 1.00 44.69 85 ILE A CA 1
ATOM 653 C C . ILE A 1 85 ? 12.093 -1.573 21.860 1.00 44.69 85 ILE A C 1
ATOM 655 O O . ILE A 1 85 ? 12.321 -2.267 22.876 1.00 44.69 85 ILE A O 1
#

Solvent-accessible surface area (backbone atoms only — not comparable to full-atom values): 5011 Å² total; per-residue (Å²): 130,87,65,74,66,54,68,42,88,45,74,67,53,44,55,48,50,50,66,76,22,71,87,26,45,75,44,75,44,77,46,55,86,89,39,71,69,48,52,56,49,47,57,56,48,41,71,46,42,74,77,35,57,83,55,30,47,67,32,37,30,46,50,84,85,37,58,73,55,55,57,52,53,52,53,52,52,54,51,54,60,62,73,76,109

InterPro domains:
  IPR004123 Dim1 family [PF02966] (4-72)
  IPR004123 Dim1 family [PTHR12052] (1-71)
  IPR004123 Dim1 family [SM01410] (4-85)
  IPR036249 Thioredoxin-like superfamily [SSF52833] (6-69)